Protein AF-A0A5N5LS22-F1 (afdb_monomer_lite)

Secondary structure (DSSP, 8-state):
-----S--EEEES-TT--EEEEETTTTEEEEE-HHHHHHH-HHHHHHHHSSSTTSPPSSTTS--EEEETTS-HHHHHHHHHHHTT-GGGS-SS--HHHHHHHHHHH------------

Foldseek 3Di:
DDDDDPDQAEAELDPPAQEWEQAAQRNHIYRHHLVLLLVLFVVSVCQAPNPHPQHDDPDPPDRRYDYHHPHDPVLVVLVSCVSSVVVVPHDPDDDPSNVVVSVVR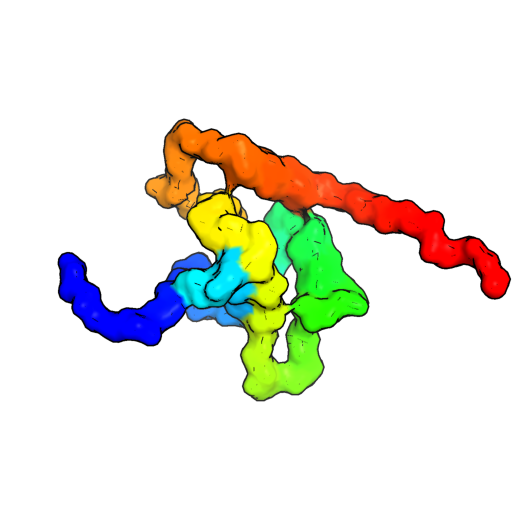HDPPDPPDDPDDD

pLDDT: mean 75.63, std 18.02, range [33.31, 96.44]

Structure (mmCIF, N/CA/C/O backbone):
data_AF-A0A5N5LS22-F1
#
_entry.id   AF-A0A5N5LS22-F1
#
loop_
_atom_site.group_PDB
_atom_site.id
_atom_site.type_symbol
_atom_site.label_atom_id
_atom_site.label_alt_id
_atom_site.label_comp_id
_atom_site.label_asym_id
_atom_site.label_entity_id
_atom_site.label_seq_id
_atom_site.pdbx_PDB_ins_code
_atom_site.Cartn_x
_atom_site.Cartn_y
_atom_site.Cartn_z
_atom_site.occupancy
_atom_site.B_iso_or_equiv
_atom_site.auth_seq_id
_atom_site.auth_comp_id
_atom_site.auth_asym_id
_atom_site.auth_atom_id
_atom_site.pdbx_PDB_model_num
ATOM 1 N N . MET A 1 1 ? -8.969 -5.059 -24.568 1.00 36.78 1 MET A N 1
ATOM 2 C CA . MET A 1 1 ? -9.589 -4.916 -23.235 1.00 36.78 1 MET A CA 1
ATOM 3 C C . MET A 1 1 ? -10.700 -3.898 -23.362 1.00 36.78 1 MET A C 1
ATOM 5 O O . MET A 1 1 ? -10.425 -2.767 -23.741 1.00 36.78 1 MET A O 1
ATOM 9 N N . VAL A 1 2 ? -11.941 -4.340 -23.177 1.00 33.31 2 VAL A N 1
ATOM 10 C CA . VAL A 1 2 ? -13.124 -3.474 -23.194 1.00 33.31 2 VAL A CA 1
ATOM 11 C C . VAL A 1 2 ? -13.086 -2.643 -21.914 1.00 33.31 2 VAL A C 1
ATOM 13 O O . VAL A 1 2 ? -12.903 -3.198 -20.834 1.00 33.31 2 VAL A O 1
ATOM 16 N N . ARG A 1 3 ? -13.148 -1.319 -22.063 1.00 46.03 3 ARG A N 1
ATOM 17 C CA . ARG A 1 3 ? -13.180 -0.360 -20.959 1.00 46.03 3 ARG A CA 1
ATOM 18 C C . ARG A 1 3 ? -14.635 -0.102 -20.616 1.00 46.03 3 ARG A C 1
ATOM 20 O O . ARG A 1 3 ? -15.367 0.400 -21.463 1.00 46.03 3 ARG A O 1
ATOM 27 N N . GLU A 1 4 ? -15.030 -0.427 -19.397 1.00 36.62 4 GLU A N 1
ATOM 28 C CA . GLU A 1 4 ? -16.346 -0.089 -18.876 1.00 36.62 4 GLU A CA 1
ATOM 29 C C . GLU A 1 4 ? -16.193 0.388 -17.429 1.00 36.62 4 GLU A C 1
ATOM 31 O O . GLU A 1 4 ? -15.597 -0.302 -16.606 1.00 36.62 4 GLU A O 1
ATOM 36 N N . GLY A 1 5 ? -16.721 1.581 -17.145 1.00 36.50 5 GLY A N 1
ATOM 37 C CA . GLY A 1 5 ? -16.957 2.072 -15.788 1.00 36.50 5 GLY A CA 1
ATOM 38 C C . GLY A 1 5 ? -15.967 3.118 -15.273 1.00 36.50 5 GLY A C 1
ATOM 39 O O . GLY A 1 5 ? -14.766 2.895 -15.183 1.00 36.50 5 GLY A O 1
ATOM 40 N N . THR A 1 6 ? -16.509 4.255 -14.848 1.00 48.44 6 THR A N 1
ATOM 41 C CA . THR A 1 6 ? -15.886 5.279 -13.997 1.00 48.44 6 THR A CA 1
ATOM 42 C C . THR A 1 6 ? -15.639 4.737 -12.578 1.00 48.44 6 THR A C 1
ATOM 44 O O . THR A 1 6 ? -16.275 5.173 -11.618 1.00 48.44 6 THR A O 1
ATOM 47 N N . GLY A 1 7 ? -14.787 3.722 -12.443 1.00 51.06 7 GLY A N 1
ATOM 48 C CA . GLY A 1 7 ? -14.413 3.110 -11.168 1.00 51.06 7 GLY A CA 1
ATOM 49 C C . GLY A 1 7 ? -12.911 3.233 -10.941 1.00 51.06 7 GLY A C 1
ATOM 50 O O . GLY A 1 7 ? -12.140 2.902 -11.836 1.00 51.06 7 GLY A O 1
ATOM 51 N N . LYS A 1 8 ? -12.507 3.706 -9.755 1.00 67.12 8 LYS A N 1
ATOM 52 C CA . LYS A 1 8 ? -11.103 3.734 -9.311 1.00 67.12 8 LYS A CA 1
ATOM 53 C C . LYS A 1 8 ? -10.469 2.363 -9.552 1.00 67.12 8 LYS A C 1
ATOM 55 O O . LYS A 1 8 ? -11.021 1.349 -9.109 1.00 67.12 8 LYS A O 1
ATOM 60 N N . GLU A 1 9 ? -9.340 2.312 -10.254 1.00 80.31 9 GLU A N 1
ATOM 61 C CA . GLU A 1 9 ? -8.686 1.039 -10.552 1.00 80.31 9 GLU A CA 1
ATOM 62 C C . GLU A 1 9 ? -8.202 0.406 -9.240 1.00 80.31 9 GLU A C 1
ATOM 64 O O . GLU A 1 9 ? -7.402 0.983 -8.501 1.00 80.31 9 GLU A O 1
ATOM 69 N N . THR A 1 10 ? -8.742 -0.773 -8.917 1.00 91.19 10 THR A N 1
ATOM 70 C CA . THR A 1 10 ? -8.302 -1.550 -7.756 1.00 91.19 10 THR A CA 1
ATOM 71 C C . THR A 1 10 ? -7.304 -2.603 -8.211 1.00 91.19 10 THR A C 1
ATOM 73 O O . THR A 1 10 ? -7.664 -3.543 -8.922 1.00 91.19 10 THR A O 1
ATOM 76 N N . VAL A 1 11 ? -6.057 -2.472 -7.769 1.00 93.00 11 VAL A N 1
ATOM 77 C CA . VAL A 1 11 ? -4.974 -3.407 -8.078 1.00 93.00 11 VAL A CA 1
ATOM 78 C C . VAL A 1 11 ? -4.684 -4.267 -6.854 1.00 93.00 11 VAL A C 1
ATOM 80 O O . VAL A 1 11 ? -4.455 -3.766 -5.755 1.00 93.00 11 VAL A O 1
ATOM 83 N N . TYR A 1 12 ? -4.671 -5.582 -7.048 1.00 94.69 12 TYR A N 1
ATOM 84 C CA . TYR A 1 12 ? -4.369 -6.547 -5.995 1.00 94.69 12 TYR A CA 1
ATOM 85 C C . TYR A 1 12 ? -2.911 -6.994 -6.104 1.00 94.69 12 TYR A C 1
ATOM 87 O O . TYR A 1 12 ? -2.551 -7.729 -7.026 1.00 94.69 12 TYR A O 1
ATOM 95 N N . PHE A 1 13 ? -2.085 -6.567 -5.150 1.00 92.69 13 PHE A N 1
ATOM 96 C CA . PHE A 1 13 ? -0.726 -7.087 -4.963 1.00 92.69 13 PHE A CA 1
ATOM 97 C C . PHE A 1 13 ? -0.728 -8.331 -4.074 1.00 92.69 13 PHE A C 1
ATOM 99 O O . PHE A 1 13 ? 0.103 -9.218 -4.252 1.00 92.69 13 PHE A O 1
ATOM 106 N N . ASP A 1 14 ? -1.706 -8.421 -3.172 1.00 92.44 14 ASP A N 1
ATOM 107 C CA . ASP A 1 14 ? -2.012 -9.614 -2.394 1.00 92.44 14 ASP A CA 1
ATOM 108 C C . ASP A 1 14 ? -3.520 -9.900 -2.468 1.00 92.44 14 ASP A C 1
ATOM 110 O O . ASP A 1 14 ? -4.338 -9.009 -2.226 1.00 92.44 14 ASP A O 1
ATOM 114 N N . ARG A 1 15 ? -3.900 -11.133 -2.826 1.00 90.25 15 ARG A N 1
ATOM 115 C CA . ARG A 1 15 ? -5.317 -11.538 -2.899 1.00 90.25 15 ARG A CA 1
ATOM 116 C C . ARG A 1 15 ? -5.959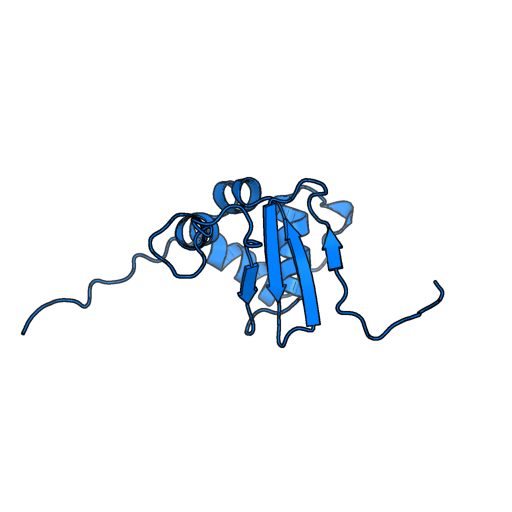 -11.620 -1.519 1.00 90.25 15 ARG A C 1
ATOM 118 O O . ARG A 1 15 ? -7.151 -11.347 -1.405 1.00 90.25 15 ARG A O 1
ATOM 125 N N . ASP A 1 16 ? -5.163 -11.938 -0.504 1.00 92.44 16 ASP A N 1
ATOM 126 C CA . ASP A 1 16 ? -5.579 -12.036 0.894 1.00 92.44 16 ASP A CA 1
ATOM 127 C C . ASP A 1 16 ? -5.181 -10.770 1.678 1.00 92.44 16 ASP A C 1
ATOM 129 O O . ASP A 1 16 ? -5.079 -10.782 2.908 1.00 92.44 16 ASP A O 1
ATOM 133 N N . GLY A 1 17 ? -4.922 -9.668 0.959 1.00 92.44 17 GLY A N 1
ATOM 134 C CA . GLY A 1 17 ? -4.512 -8.391 1.529 1.00 92.44 17 GLY A CA 1
ATOM 135 C C . GLY A 1 17 ? -5.521 -7.845 2.541 1.00 92.44 17 GLY A C 1
ATOM 136 O O . GLY A 1 17 ? -6.731 -7.844 2.318 1.00 92.44 17 GLY A O 1
ATOM 137 N N . ASP A 1 18 ? -5.005 -7.354 3.664 1.00 95.12 18 ASP A N 1
ATOM 138 C CA . ASP A 1 18 ? -5.776 -6.835 4.795 1.00 95.12 18 ASP A CA 1
ATOM 139 C C . ASP A 1 18 ? -5.789 -5.301 4.869 1.00 95.12 18 ASP A C 1
ATOM 141 O O . ASP A 1 18 ? -6.429 -4.736 5.759 1.00 95.12 18 ASP A O 1
ATOM 145 N N . LEU A 1 19 ? -5.092 -4.637 3.945 1.00 94.81 19 LEU A N 1
ATOM 146 C CA . LEU A 1 19 ? -4.922 -3.191 3.883 1.00 94.81 19 LEU A CA 1
ATOM 147 C C . LEU A 1 19 ? -5.223 -2.670 2.472 1.00 94.81 19 LEU A C 1
ATOM 149 O O . LEU A 1 19 ? -4.814 -3.265 1.472 1.00 94.81 19 LEU A O 1
ATOM 153 N N . ARG A 1 20 ? -5.916 -1.529 2.404 1.00 95.31 20 ARG A N 1
ATOM 154 C CA . ARG A 1 20 ? -6.108 -0.739 1.183 1.00 95.31 20 ARG A CA 1
ATOM 155 C C . ARG A 1 20 ? -5.286 0.546 1.254 1.00 95.31 20 ARG A C 1
ATOM 157 O O . ARG A 1 20 ? -5.412 1.291 2.222 1.00 95.31 20 ARG A O 1
ATOM 164 N N . LEU A 1 21 ? -4.479 0.805 0.231 1.00 92.88 21 LEU A N 1
ATOM 165 C CA . LEU A 1 21 ? -3.806 2.088 0.024 1.00 92.88 21 LEU A CA 1
ATOM 166 C C . LEU A 1 21 ? -4.578 2.875 -1.035 1.00 92.88 21 LEU A C 1
ATOM 168 O O . LEU A 1 21 ? -4.729 2.384 -2.152 1.00 92.88 21 LEU A O 1
ATOM 172 N N . GLU A 1 22 ? -5.071 4.059 -0.695 1.00 93.00 22 GLU A N 1
ATOM 173 C CA . GLU A 1 22 ? -5.662 5.006 -1.649 1.00 93.00 22 GLU A CA 1
ATOM 174 C C . GLU A 1 22 ? -4.589 6.021 -2.039 1.00 93.00 22 GLU A C 1
ATOM 176 O O . GLU A 1 22 ? -4.131 6.768 -1.179 1.00 93.00 22 GLU A O 1
ATOM 181 N N . VAL A 1 23 ? -4.153 6.013 -3.299 1.00 89.69 23 VAL A N 1
ATOM 182 C CA . VAL A 1 23 ? -2.909 6.669 -3.738 1.00 89.69 23 VAL A CA 1
ATOM 183 C C . VAL A 1 23 ? -3.195 7.778 -4.744 1.00 89.69 23 VAL A C 1
ATOM 185 O O . VAL A 1 23 ? -4.038 7.612 -5.635 1.00 89.69 23 VAL A O 1
ATOM 188 N N . GLY A 1 24 ? -2.477 8.893 -4.606 1.00 85.44 24 GLY A N 1
ATOM 189 C CA . GLY A 1 24 ? -2.709 10.117 -5.363 1.00 85.44 24 GLY A CA 1
ATOM 190 C C . GLY A 1 24 ? -4.044 10.769 -4.985 1.00 85.44 24 GLY A C 1
ATOM 191 O O . GLY A 1 24 ? -4.671 10.363 -4.000 1.00 85.44 24 GLY A O 1
ATOM 192 N N . PRO A 1 25 ? -4.536 11.749 -5.763 1.00 76.81 25 PRO A N 1
ATOM 193 C CA . PRO A 1 25 ? -5.857 12.359 -5.587 1.00 76.81 25 PRO A CA 1
ATOM 194 C C . PRO A 1 25 ? -6.999 11.382 -5.951 1.00 76.81 25 PRO A C 1
ATOM 196 O O . PRO A 1 25 ? -7.855 11.660 -6.781 1.00 76.81 25 PRO A O 1
ATOM 199 N N . GLU A 1 26 ? -7.010 10.231 -5.279 1.00 63.00 26 GLU A N 1
ATOM 200 C CA . GLU A 1 26 ? -7.944 9.116 -5.377 1.00 63.00 26 GLU A CA 1
ATOM 201 C C . GLU A 1 26 ? -7.953 8.351 -6.714 1.00 63.00 26 GLU A C 1
ATOM 203 O O . GLU A 1 26 ? -8.963 7.745 -7.077 1.00 63.00 26 GLU A O 1
ATOM 208 N N . GLU A 1 27 ? -6.816 8.325 -7.409 1.00 71.31 27 GLU A N 1
ATOM 209 C CA . GLU A 1 27 ? -6.663 7.707 -8.734 1.00 71.31 27 GLU A CA 1
ATOM 210 C C . GLU A 1 27 ? -6.530 6.173 -8.675 1.00 71.31 27 GLU A C 1
ATOM 212 O O . GLU A 1 27 ? -7.005 5.473 -9.573 1.00 71.31 27 GLU A O 1
ATOM 217 N N . ALA A 1 28 ? -5.935 5.620 -7.608 1.00 87.94 28 ALA A N 1
ATOM 218 C CA . ALA A 1 28 ? -5.696 4.179 -7.499 1.00 87.94 28 ALA A CA 1
ATOM 219 C C . ALA A 1 28 ? -5.961 3.615 -6.098 1.00 87.94 28 ALA A C 1
ATOM 221 O O . ALA A 1 28 ? -5.709 4.262 -5.079 1.00 87.94 28 ALA A O 1
ATOM 222 N N . THR A 1 29 ? -6.448 2.372 -6.041 1.00 94.00 29 THR A N 1
ATOM 223 C CA . THR A 1 29 ? -6.559 1.600 -4.796 1.00 94.00 29 THR A CA 1
ATOM 224 C C . THR A 1 29 ? -5.711 0.340 -4.874 1.00 94.00 29 THR A C 1
ATOM 226 O O . THR A 1 29 ? -5.947 -0.519 -5.721 1.00 94.00 29 THR A O 1
ATOM 229 N N . TYR A 1 30 ? -4.757 0.182 -3.960 1.00 94.69 30 TYR A N 1
ATOM 230 C CA . TYR A 1 30 ? -3.901 -1.002 -3.891 1.00 94.69 30 TYR A CA 1
ATOM 231 C C . TYR A 1 30 ? -4.270 -1.879 -2.702 1.00 94.69 30 TYR A C 1
ATOM 233 O O . TYR A 1 30 ? -4.239 -1.433 -1.556 1.00 94.69 30 TYR A O 1
ATOM 241 N N . VAL A 1 31 ? -4.610 -3.138 -2.974 1.00 96.44 31 VAL A N 1
ATOM 242 C CA . VAL A 1 31 ? -4.879 -4.152 -1.948 1.00 96.44 31 VAL A CA 1
ATOM 243 C C . VAL A 1 31 ? -3.596 -4.925 -1.668 1.00 96.44 31 VAL A C 1
ATOM 245 O O . VAL A 1 31 ? -3.015 -5.546 -2.565 1.00 96.44 31 VAL A O 1
ATOM 248 N N . VAL A 1 32 ? -3.144 -4.850 -0.418 1.00 95.44 32 VAL A N 1
ATOM 249 C CA . VAL A 1 32 ? -1.818 -5.285 0.034 1.00 95.44 32 VAL A CA 1
ATOM 250 C C . VAL A 1 32 ? -1.914 -5.993 1.391 1.00 95.44 32 VAL A C 1
ATOM 252 O O . VAL A 1 32 ? -2.831 -5.759 2.175 1.00 95.44 32 VAL A O 1
ATOM 255 N N . CYS A 1 33 ? -0.942 -6.846 1.703 1.00 95.94 33 CYS A N 1
ATOM 256 C CA . CYS A 1 33 ? -0.697 -7.367 3.042 1.00 95.94 33 CYS A CA 1
ATOM 257 C C . CYS A 1 33 ? 0.144 -6.382 3.872 1.00 95.94 33 CYS A C 1
ATOM 259 O O . CYS A 1 33 ? 1.336 -6.171 3.613 1.00 95.94 33 CYS A O 1
ATOM 261 N N . SER A 1 34 ? -0.447 -5.852 4.941 1.00 93.44 34 SER A N 1
ATOM 262 C CA . SER A 1 34 ? 0.185 -4.951 5.915 1.00 93.44 34 SER A CA 1
ATOM 263 C C . SER A 1 34 ? 1.493 -5.514 6.489 1.00 93.44 34 SER A C 1
ATOM 265 O O . SER A 1 34 ? 2.467 -4.791 6.711 1.00 93.44 34 SER A O 1
ATOM 267 N N . ARG A 1 35 ? 1.555 -6.836 6.701 1.00 93.25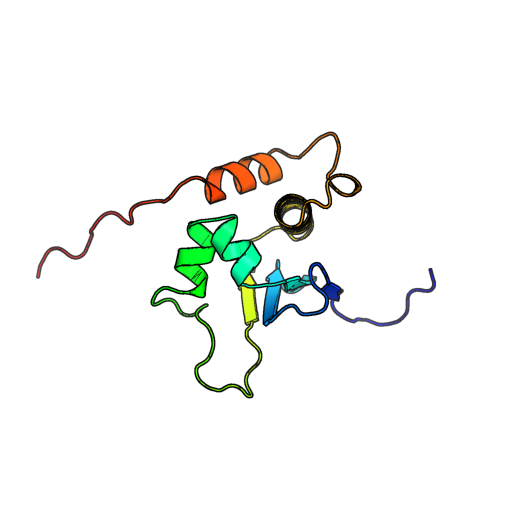 35 ARG A N 1
ATOM 268 C CA . ARG A 1 35 ? 2.745 -7.519 7.228 1.00 93.25 35 ARG A CA 1
ATOM 269 C C . ARG A 1 35 ? 3.883 -7.567 6.215 1.00 93.25 35 ARG A C 1
ATOM 271 O O . ARG A 1 35 ? 5.037 -7.503 6.623 1.00 93.25 35 ARG A O 1
ATOM 278 N N . THR A 1 36 ? 3.585 -7.691 4.922 1.00 91.62 36 THR A N 1
ATOM 279 C CA . THR A 1 36 ? 4.615 -7.637 3.873 1.00 91.62 36 THR A CA 1
ATOM 280 C C . THR A 1 36 ? 5.242 -6.252 3.828 1.00 91.62 36 THR A C 1
ATOM 282 O O . THR A 1 36 ? 6.464 -6.157 3.919 1.00 91.62 36 THR A O 1
ATOM 285 N N . LEU A 1 37 ? 4.426 -5.193 3.840 1.00 90.56 37 LEU A N 1
ATOM 286 C CA . LEU A 1 37 ? 4.924 -3.815 3.890 1.00 90.56 37 LEU A CA 1
ATOM 287 C C . LEU A 1 37 ? 5.776 -3.554 5.133 1.00 90.56 37 LEU A C 1
ATOM 289 O O . LEU A 1 37 ? 6.880 -3.032 5.035 1.00 90.56 37 LEU A O 1
ATOM 293 N N . SER A 1 38 ? 5.297 -3.975 6.305 1.00 89.62 38 SER A N 1
ATOM 294 C CA . SER A 1 38 ? 6.012 -3.770 7.567 1.00 89.62 38 SER A CA 1
ATOM 295 C C . SER A 1 38 ? 7.334 -4.537 7.663 1.00 89.62 38 SER A C 1
ATOM 297 O O . SER A 1 38 ? 8.247 -4.076 8.347 1.00 89.62 38 SER A O 1
ATOM 299 N N . ARG A 1 39 ? 7.454 -5.701 7.012 1.00 86.94 39 ARG A N 1
ATOM 300 C CA . ARG A 1 39 ? 8.735 -6.419 6.915 1.00 86.94 39 ARG A CA 1
ATOM 301 C C . ARG A 1 39 ? 9.686 -5.743 5.937 1.00 86.94 39 ARG A C 1
ATOM 303 O O . ARG A 1 39 ? 10.881 -5.706 6.201 1.00 86.94 39 ARG A O 1
ATOM 310 N N . ALA A 1 40 ? 9.155 -5.245 4.824 1.00 82.81 40 ALA A N 1
ATOM 311 C CA . ALA A 1 40 ? 9.944 -4.632 3.766 1.00 82.81 40 ALA A CA 1
ATOM 312 C C . ALA A 1 40 ? 10.387 -3.197 4.096 1.00 82.81 40 ALA A C 1
ATOM 314 O O . ALA A 1 40 ? 11.390 -2.741 3.558 1.00 82.81 40 ALA A O 1
ATOM 315 N N . SER A 1 41 ? 9.667 -2.488 4.973 1.00 81.19 41 SER A N 1
ATOM 316 C CA . SER A 1 41 ? 9.964 -1.098 5.312 1.00 81.19 41 SER A CA 1
ATOM 317 C C . SER A 1 41 ? 9.664 -0.750 6.778 1.00 81.19 41 SER A C 1
ATOM 319 O O . SER A 1 41 ? 8.519 -0.865 7.234 1.00 81.19 41 SER A O 1
ATOM 321 N N . PRO A 1 42 ? 10.661 -0.219 7.509 1.00 79.69 42 PRO A N 1
ATOM 322 C CA . PRO A 1 42 ? 10.466 0.412 8.809 1.00 79.69 42 PRO A CA 1
ATOM 323 C C . PRO A 1 42 ? 9.470 1.580 8.810 1.00 79.69 42 PRO A C 1
ATOM 325 O O . PRO A 1 42 ? 8.769 1.755 9.803 1.00 79.69 42 PRO A O 1
ATOM 328 N N . VAL A 1 43 ? 9.360 2.344 7.717 1.00 81.56 43 VAL A N 1
ATOM 329 C CA . VAL A 1 43 ? 8.394 3.452 7.600 1.00 81.56 43 VAL A CA 1
ATOM 330 C C . VAL A 1 43 ? 6.967 2.913 7.595 1.00 81.56 43 VAL A C 1
ATOM 332 O O . VAL A 1 43 ? 6.162 3.311 8.435 1.00 81.56 43 VAL A O 1
ATOM 335 N N . PHE A 1 44 ? 6.666 1.925 6.741 1.00 85.56 44 PHE A N 1
ATOM 336 C CA . PHE A 1 44 ? 5.357 1.260 6.765 1.00 85.56 44 PHE A CA 1
ATOM 337 C C . PHE A 1 44 ? 5.096 0.558 8.098 1.00 85.56 44 PHE A C 1
ATOM 339 O O . PHE A 1 44 ? 3.969 0.557 8.582 1.00 85.56 44 PHE A O 1
ATOM 346 N N . LYS A 1 45 ? 6.123 -0.013 8.736 1.00 85.00 45 LYS A N 1
ATOM 347 C CA . LYS A 1 45 ? 5.980 -0.596 10.075 1.00 85.00 45 LYS A CA 1
ATOM 348 C C . LYS A 1 45 ? 5.557 0.448 11.109 1.00 85.00 45 LYS A C 1
ATOM 350 O O . LYS A 1 45 ? 4.629 0.186 11.869 1.00 85.00 45 LYS A O 1
ATOM 355 N N . ALA A 1 46 ? 6.224 1.599 11.136 1.00 82.38 46 ALA A N 1
ATOM 356 C CA . ALA A 1 46 ? 5.902 2.686 12.052 1.00 82.38 46 ALA A CA 1
ATOM 357 C C . ALA A 1 46 ? 4.506 3.254 11.773 1.00 82.38 46 ALA A C 1
ATOM 359 O O . ALA A 1 46 ? 3.727 3.403 12.704 1.00 82.38 46 ALA A O 1
ATOM 360 N N . MET A 1 47 ? 4.160 3.484 10.508 1.00 83.81 47 MET A N 1
ATOM 361 C CA . MET A 1 47 ? 2.857 4.015 10.101 1.00 83.81 47 MET A CA 1
ATOM 362 C C . MET A 1 47 ? 1.694 3.067 10.443 1.00 83.81 47 MET A C 1
ATOM 364 O O . MET A 1 47 ? 0.694 3.494 11.004 1.00 83.81 47 MET A O 1
ATOM 368 N N . LEU A 1 48 ? 1.825 1.767 10.152 1.00 87.38 48 LEU A N 1
ATOM 369 C CA . LEU A 1 48 ? 0.723 0.801 10.285 1.00 87.38 48 LEU A CA 1
ATOM 370 C C . LEU A 1 48 ? 0.553 0.229 11.700 1.00 87.38 48 LEU A C 1
ATOM 372 O O . LEU A 1 48 ? -0.533 -0.230 12.054 1.00 87.38 48 LEU A O 1
ATOM 376 N N . TYR A 1 49 ? 1.628 0.199 12.489 1.00 85.44 49 TYR A N 1
ATOM 377 C CA . TYR A 1 49 ? 1.643 -0.429 13.816 1.00 85.44 49 TYR A CA 1
ATOM 378 C C . TYR A 1 49 ? 2.112 0.505 14.938 1.00 85.44 49 TYR A C 1
ATOM 380 O O . TYR A 1 49 ? 2.192 0.079 16.090 1.00 85.44 49 TYR A O 1
ATOM 388 N N . GLY A 1 50 ? 2.448 1.756 14.623 1.00 78.56 50 GLY A N 1
ATOM 389 C CA . GLY A 1 50 ? 2.693 2.801 15.611 1.00 78.56 50 GLY A CA 1
ATOM 390 C C . GLY A 1 50 ? 1.401 3.474 16.071 1.00 78.56 50 GLY A C 1
ATOM 391 O O . GLY A 1 50 ? 0.296 3.048 15.748 1.00 78.56 50 GLY A O 1
ATOM 392 N N . SER A 1 51 ? 1.545 4.564 16.819 1.00 72.31 51 SER A N 1
ATOM 393 C CA . SER A 1 51 ? 0.424 5.333 17.377 1.00 72.31 51 SER A CA 1
ATOM 394 C C . SER A 1 51 ? -0.161 6.357 16.392 1.00 72.31 51 SER A C 1
ATOM 396 O O . SER A 1 51 ? -0.564 7.444 16.806 1.00 72.31 51 SER A O 1
ATOM 398 N N . PHE A 1 52 ? -0.157 6.049 15.095 1.00 69.69 52 PHE A N 1
ATOM 399 C CA . PHE A 1 52 ? -0.594 6.962 14.038 1.00 69.69 52 PHE A CA 1
ATOM 400 C C . PHE A 1 52 ? -2.041 6.689 13.596 1.00 69.69 52 PHE A C 1
ATOM 402 O O . PHE A 1 52 ? -2.629 5.662 13.943 1.00 69.69 52 PHE A O 1
ATOM 409 N N . ALA A 1 53 ? -2.633 7.620 12.841 1.00 72.50 53 ALA A N 1
ATOM 410 C CA . ALA A 1 53 ? -4.020 7.524 12.370 1.00 72.50 53 ALA A CA 1
ATOM 411 C C . ALA A 1 53 ? -4.221 6.386 11.351 1.00 72.50 53 ALA A C 1
ATOM 413 O O . ALA A 1 53 ? -5.330 5.887 11.169 1.00 72.50 53 ALA A O 1
ATOM 414 N N . GLU A 1 54 ? -3.130 5.964 10.723 1.00 78.50 54 GLU A N 1
ATOM 415 C CA . GLU A 1 54 ? -3.011 4.900 9.737 1.00 78.50 54 GLU A CA 1
ATOM 416 C C . GLU A 1 54 ? -2.974 3.505 10.372 1.00 78.50 54 GLU A C 1
ATOM 418 O O . GLU A 1 54 ? -2.942 2.506 9.652 1.00 78.50 54 GLU A O 1
ATOM 423 N N . ALA A 1 55 ? -2.981 3.409 11.704 1.00 80.38 55 ALA A N 1
ATOM 424 C CA . ALA A 1 55 ? -3.018 2.136 12.404 1.00 80.38 55 ALA A CA 1
ATOM 425 C C . ALA A 1 55 ? -4.323 1.370 12.141 1.00 80.38 55 ALA A C 1
ATOM 427 O O . ALA A 1 55 ? -5.372 1.935 11.815 1.00 80.38 55 ALA A O 1
ATOM 428 N N . LYS A 1 56 ? -4.264 0.044 12.305 1.00 86.56 56 LYS A N 1
ATOM 429 C CA . LYS A 1 56 ? -5.419 -0.826 12.066 1.00 86.56 56 LYS A CA 1
ATOM 430 C C . LYS A 1 56 ? -6.621 -0.398 12.920 1.00 86.56 56 LYS A C 1
ATOM 432 O O . LYS A 1 56 ? -6.476 -0.286 14.140 1.00 86.56 56 LYS A O 1
ATOM 437 N N . PRO A 1 57 ? -7.821 -0.232 12.328 1.00 87.00 57 PRO A N 1
ATOM 438 C CA . PRO A 1 57 ? -9.022 0.067 13.093 1.00 87.00 57 PRO A CA 1
ATOM 439 C C . PRO A 1 57 ? -9.285 -0.993 14.168 1.00 87.00 57 PRO A C 1
ATOM 441 O O . PRO A 1 57 ? -9.208 -2.192 13.900 1.00 87.00 57 PRO A O 1
ATOM 444 N N . ALA A 1 58 ? -9.657 -0.551 15.371 1.00 86.06 58 ALA A N 1
ATOM 445 C CA . ALA A 1 58 ? -10.052 -1.456 16.454 1.00 86.06 58 ALA A CA 1
ATOM 446 C C . ALA A 1 58 ? -11.362 -2.208 16.147 1.00 86.06 58 ALA A C 1
ATOM 448 O O . ALA A 1 58 ? -11.586 -3.303 16.657 1.00 86.06 58 ALA A O 1
ATOM 449 N N . ASP A 1 59 ? -12.225 -1.618 15.313 1.00 89.25 59 ASP A N 1
ATOM 450 C CA . ASP A 1 59 ? -13.456 -2.250 14.845 1.00 89.25 59 ASP A CA 1
ATOM 451 C C . ASP A 1 59 ? -13.149 -3.205 13.675 1.00 89.25 59 ASP A C 1
ATOM 453 O O . ASP A 1 59 ? -12.804 -2.732 12.588 1.00 89.25 59 ASP A O 1
ATOM 457 N N . PRO A 1 60 ? -13.321 -4.531 13.842 1.00 83.44 60 PRO A N 1
ATOM 458 C CA . PRO A 1 60 ? -13.033 -5.509 12.795 1.00 83.44 60 PRO A CA 1
ATOM 459 C C . PRO A 1 60 ? -13.968 -5.403 11.583 1.00 83.44 60 PRO A C 1
ATOM 461 O O . PRO A 1 60 ? -13.683 -5.999 10.546 1.00 83.44 60 PRO A O 1
ATOM 464 N N . LYS A 1 61 ? -15.086 -4.671 11.688 1.00 87.38 61 LYS A N 1
ATOM 465 C CA . LYS A 1 61 ? -16.001 -4.423 10.564 1.00 87.38 61 LYS A CA 1
ATOM 466 C C . LYS A 1 61 ? -15.547 -3.258 9.688 1.00 87.38 61 LYS A C 1
ATOM 468 O O . LYS A 1 61 ? -16.047 -3.114 8.572 1.00 87.38 61 LYS A O 1
ATOM 473 N N . LYS A 1 62 ? -14.623 -2.418 10.167 1.00 88.81 62 LYS A N 1
ATOM 474 C CA . LYS A 1 62 ? -14.078 -1.313 9.379 1.00 88.81 62 LYS A CA 1
ATOM 475 C C . LYS A 1 62 ? -12.966 -1.813 8.475 1.00 88.81 62 LYS A C 1
ATOM 477 O O . LYS A 1 62 ? -12.043 -2.499 8.904 1.00 88.81 62 LYS A O 1
ATOM 482 N N . THR A 1 63 ? -13.043 -1.413 7.211 1.00 90.00 63 THR A N 1
ATOM 483 C CA . THR A 1 63 ? -11.935 -1.615 6.283 1.00 90.00 63 THR A CA 1
ATOM 484 C C . THR A 1 63 ? -10.745 -0.777 6.731 1.00 90.00 63 THR A C 1
ATOM 486 O O . THR A 1 63 ? -10.896 0.407 7.027 1.00 90.00 63 THR A O 1
ATOM 489 N N . TRP A 1 64 ? -9.561 -1.383 6.738 1.00 94.62 64 TRP A N 1
ATOM 490 C CA . TRP A 1 64 ? -8.320 -0.659 6.958 1.00 94.62 64 TRP A CA 1
ATOM 491 C C . TRP A 1 64 ? -7.897 0.045 5.666 1.00 94.62 64 TRP A C 1
ATOM 493 O O . TRP A 1 64 ? -7.539 -0.611 4.686 1.00 94.62 64 TRP A O 1
ATOM 503 N N . ILE A 1 65 ? -8.000 1.374 5.664 1.00 92.50 65 ILE A N 1
ATOM 504 C CA . ILE A 1 65 ? -7.645 2.240 4.538 1.00 92.50 65 ILE A CA 1
ATOM 505 C C . ILE A 1 65 ? -6.578 3.222 5.008 1.00 92.50 65 ILE A C 1
ATOM 507 O O . ILE A 1 65 ? -6.756 3.863 6.043 1.00 92.50 65 ILE A O 1
ATOM 511 N N . VAL A 1 66 ? -5.506 3.355 4.235 1.00 90.75 66 VAL A N 1
ATOM 512 C CA . VAL A 1 66 ? -4.495 4.404 4.392 1.00 90.75 66 VAL A CA 1
ATOM 513 C C . VAL A 1 66 ? -4.522 5.274 3.146 1.00 90.75 66 VAL A C 1
ATOM 515 O O . VAL A 1 66 ? -4.439 4.763 2.029 1.00 90.75 66 VAL A O 1
ATOM 518 N N . LYS A 1 67 ? -4.673 6.584 3.345 1.00 90.38 67 LYS A N 1
ATOM 519 C CA . LYS A 1 67 ? -4.695 7.570 2.264 1.00 90.38 67 LYS A CA 1
ATOM 520 C C . LYS A 1 67 ? -3.303 8.150 2.073 1.00 90.38 67 LYS A C 1
ATOM 522 O O . LYS A 1 67 ? -2.703 8.622 3.031 1.00 90.38 67 LYS A O 1
ATOM 527 N N . LEU A 1 68 ? -2.840 8.139 0.835 1.00 88.19 68 LEU A N 1
ATOM 528 C CA . LEU A 1 68 ? -1.533 8.594 0.380 1.00 88.19 68 LEU A CA 1
ATOM 529 C C . LEU A 1 68 ? -1.731 9.597 -0.773 1.00 88.19 68 LEU A C 1
ATOM 531 O O . LEU A 1 68 ? -1.406 9.295 -1.922 1.00 88.19 68 LEU A O 1
ATOM 535 N N . PRO A 1 69 ? -2.352 10.765 -0.506 1.00 87.62 69 PRO A N 1
ATOM 536 C CA . PRO A 1 69 ? -2.795 11.678 -1.558 1.00 87.62 69 PRO A CA 1
ATOM 537 C C . PRO A 1 69 ? -1.652 12.363 -2.314 1.00 87.62 69 PRO A C 1
ATOM 539 O O . PRO A 1 69 ? -1.850 12.822 -3.436 1.00 87.62 69 PRO A O 1
ATOM 542 N N . GLU A 1 70 ? -0.478 12.442 -1.689 1.00 84.88 70 GLU A N 1
ATOM 543 C CA . GLU A 1 70 ? 0.725 13.082 -2.228 1.00 84.88 70 GLU A CA 1
ATOM 544 C C . GLU A 1 70 ? 1.620 12.102 -3.002 1.00 84.88 70 GLU A C 1
ATOM 546 O O . GLU A 1 70 ? 2.523 12.531 -3.717 1.00 84.88 70 GLU A O 1
ATOM 551 N N . ASP A 1 71 ? 1.375 10.795 -2.873 1.00 83.81 71 ASP A N 1
ATOM 552 C CA . ASP A 1 71 ? 2.176 9.759 -3.516 1.00 83.81 71 ASP A CA 1
ATOM 553 C C . ASP A 1 71 ? 1.730 9.509 -4.963 1.00 83.81 71 ASP A C 1
ATOM 555 O O . ASP A 1 71 ? 0.540 9.476 -5.285 1.00 83.81 71 ASP A O 1
ATOM 559 N N . ASP A 1 72 ? 2.707 9.274 -5.838 1.00 84.75 72 ASP A N 1
ATOM 560 C CA . ASP A 1 72 ? 2.482 8.936 -7.242 1.00 84.75 72 ASP A CA 1
ATOM 561 C C . ASP A 1 72 ? 2.059 7.456 -7.390 1.00 84.75 72 ASP A C 1
ATOM 563 O O . ASP A 1 72 ? 2.805 6.558 -6.971 1.00 84.75 72 ASP A O 1
ATOM 567 N N . PRO A 1 73 ? 0.886 7.153 -7.988 1.00 88.12 73 PRO A N 1
ATOM 568 C CA . PRO A 1 73 ? 0.412 5.778 -8.090 1.00 88.12 73 PRO A CA 1
ATOM 569 C C . PRO A 1 73 ? 1.357 4.836 -8.857 1.00 88.12 73 PRO A C 1
ATOM 571 O O . PRO A 1 73 ? 1.617 3.747 -8.327 1.00 88.12 73 PRO A O 1
ATOM 574 N N . PRO A 1 74 ? 1.892 5.183 -10.046 1.00 86.25 74 PRO A N 1
ATOM 575 C CA . PRO A 1 74 ? 2.882 4.358 -10.741 1.00 86.25 74 PRO A CA 1
ATOM 576 C C . PRO A 1 74 ? 4.133 4.064 -9.907 1.00 86.25 74 PRO A C 1
ATOM 578 O O . PRO A 1 74 ? 4.519 2.897 -9.791 1.00 86.25 74 PRO A O 1
ATOM 581 N N . ALA A 1 75 ? 4.728 5.077 -9.272 1.00 83.56 75 ALA A N 1
ATOM 582 C CA . ALA A 1 75 ? 5.929 4.890 -8.461 1.00 83.56 75 ALA A CA 1
ATOM 583 C C . ALA A 1 75 ? 5.678 3.956 -7.267 1.00 83.56 75 ALA A C 1
ATOM 585 O O . ALA A 1 75 ? 6.455 3.024 -7.018 1.00 83.56 75 ALA A O 1
ATOM 586 N N . LEU A 1 76 ? 4.556 4.136 -6.560 1.00 86.44 76 LEU A N 1
ATOM 587 C CA . LEU A 1 76 ? 4.197 3.254 -5.451 1.00 86.44 76 LEU A CA 1
ATOM 588 C C . LEU A 1 76 ? 3.863 1.833 -5.937 1.00 86.44 76 LEU A C 1
ATOM 590 O O . LEU A 1 76 ? 4.209 0.862 -5.266 1.00 86.44 76 LEU A O 1
ATOM 594 N N . ALA A 1 77 ? 3.266 1.670 -7.120 1.00 89.12 77 ALA A N 1
ATOM 595 C CA . ALA A 1 77 ? 3.027 0.350 -7.706 1.00 89.12 77 ALA A CA 1
ATOM 596 C C . ALA A 1 77 ? 4.333 -0.396 -8.021 1.00 89.12 77 ALA A C 1
ATOM 598 O O . ALA A 1 77 ? 4.444 -1.591 -7.726 1.00 89.12 77 ALA A O 1
ATOM 599 N N . THR A 1 78 ? 5.339 0.282 -8.577 1.00 85.00 78 THR A N 1
ATOM 600 C CA . THR A 1 78 ? 6.671 -0.301 -8.804 1.00 85.00 78 THR A CA 1
ATOM 601 C C . THR A 1 78 ? 7.297 -0.757 -7.497 1.00 85.00 78 THR A C 1
ATOM 603 O O . THR A 1 78 ? 7.777 -1.889 -7.388 1.00 85.00 78 THR A O 1
ATOM 606 N N . LEU A 1 79 ? 7.232 0.091 -6.478 1.00 84.38 79 LEU A N 1
ATOM 607 C CA . LEU A 1 79 ? 7.752 -0.227 -5.163 1.00 84.38 79 LEU A CA 1
ATOM 608 C C . LEU A 1 79 ? 7.063 -1.452 -4.545 1.00 84.38 79 LEU A C 1
ATOM 610 O O . LEU A 1 79 ? 7.727 -2.350 -4.024 1.00 84.38 79 LEU A O 1
ATOM 614 N N . LEU A 1 80 ? 5.737 -1.531 -4.647 1.00 89.31 80 LEU A N 1
ATOM 615 C CA . LEU A 1 80 ? 4.985 -2.703 -4.213 1.00 89.31 80 LEU A CA 1
ATOM 616 C C . LEU A 1 80 ? 5.410 -3.947 -5.008 1.00 89.31 80 LEU A C 1
ATOM 618 O O . LEU A 1 80 ? 5.693 -4.978 -4.402 1.00 89.31 80 LEU A O 1
ATO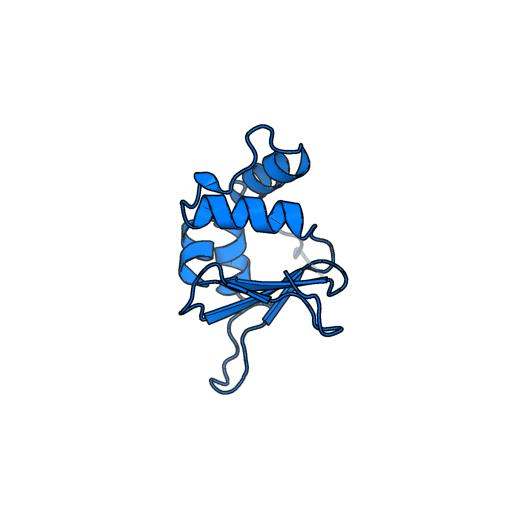M 622 N N . ASN A 1 81 ? 5.568 -3.872 -6.333 1.00 88.38 81 ASN A N 1
ATOM 623 C CA . ASN A 1 81 ? 6.075 -5.006 -7.119 1.00 88.38 81 ASN A CA 1
ATOM 624 C C . ASN A 1 81 ? 7.438 -5.508 -6.606 1.00 88.38 81 ASN A C 1
ATOM 626 O O . ASN A 1 81 ? 7.638 -6.720 -6.533 1.00 88.38 81 ASN A O 1
ATOM 630 N N . ILE A 1 82 ? 8.337 -4.613 -6.182 1.00 84.69 82 ILE A N 1
ATOM 631 C CA . ILE A 1 82 ? 9.614 -4.982 -5.545 1.00 84.69 82 ILE A CA 1
ATOM 632 C C . ILE A 1 82 ? 9.371 -5.696 -4.207 1.00 84.69 82 ILE A C 1
ATOM 634 O O . ILE A 1 82 ? 9.906 -6.784 -3.990 1.00 84.69 82 ILE A O 1
ATOM 638 N N . MET A 1 83 ? 8.534 -5.137 -3.326 1.00 85.62 83 MET A N 1
ATOM 639 C CA . MET A 1 83 ? 8.249 -5.719 -2.003 1.00 85.62 83 MET A CA 1
ATOM 640 C C . MET A 1 83 ? 7.615 -7.116 -2.075 1.00 85.62 83 MET A C 1
ATOM 642 O O . MET A 1 83 ? 7.868 -7.950 -1.205 1.00 85.62 83 MET A O 1
ATOM 646 N N . TYR A 1 84 ? 6.803 -7.380 -3.102 1.00 86.19 84 TYR A N 1
ATOM 647 C CA . TYR A 1 84 ? 6.170 -8.683 -3.342 1.00 86.19 84 TYR A CA 1
ATOM 648 C C . TYR A 1 84 ? 7.015 -9.622 -4.224 1.00 86.19 84 TYR A C 1
ATOM 650 O O . TYR A 1 84 ? 6.566 -10.719 -4.551 1.00 86.19 84 TYR A O 1
ATOM 658 N N . GLY A 1 85 ? 8.235 -9.228 -4.612 1.00 83.75 85 GLY A N 1
ATOM 659 C CA . GLY A 1 85 ? 9.140 -10.048 -5.428 1.00 83.75 85 GLY A CA 1
ATOM 660 C C . GLY A 1 85 ? 8.700 -10.224 -6.888 1.00 83.75 85 GLY A C 1
ATOM 661 O O . GLY A 1 85 ? 9.196 -11.104 -7.591 1.00 83.75 85 GLY A O 1
ATOM 662 N N . ALA A 1 86 ? 7.780 -9.391 -7.373 1.00 85.56 86 ALA A N 1
ATOM 663 C CA . ALA A 1 86 ? 7.257 -9.411 -8.734 1.00 85.56 86 ALA A CA 1
ATOM 664 C C . ALA A 1 86 ? 8.172 -8.643 -9.710 1.00 85.56 86 ALA A C 1
ATOM 666 O O . ALA A 1 86 ? 7.716 -7.776 -10.455 1.00 85.56 86 ALA A O 1
ATOM 667 N N . PHE A 1 87 ? 9.469 -8.972 -9.734 1.00 76.12 87 PHE A N 1
ATOM 668 C CA . PHE A 1 87 ? 10.493 -8.239 -10.498 1.00 76.12 87 PHE A CA 1
ATOM 669 C C . PHE A 1 87 ? 10.228 -8.169 -12.009 1.00 76.12 87 PHE A C 1
ATOM 671 O O . PHE A 1 87 ? 10.611 -7.199 -12.647 1.00 76.12 87 PHE A O 1
ATOM 678 N N . GLY A 1 88 ? 9.502 -9.135 -12.584 1.00 78.44 88 GLY A N 1
ATOM 679 C CA . GLY A 1 88 ? 9.081 -9.083 -13.993 1.00 78.44 88 GLY A CA 1
ATOM 680 C C . GLY A 1 88 ? 8.094 -7.953 -14.329 1.00 78.44 88 GLY A C 1
ATOM 681 O O . GLY A 1 88 ? 7.809 -7.729 -15.501 1.00 78.44 88 GLY A O 1
ATOM 682 N N . LYS A 1 89 ? 7.560 -7.259 -13.316 1.00 79.31 89 LYS A N 1
ATOM 683 C CA . LYS A 1 89 ? 6.696 -6.074 -13.444 1.00 79.31 89 LYS A CA 1
ATOM 684 C C . LYS A 1 89 ? 7.407 -4.773 -13.056 1.00 79.31 89 LYS A C 1
ATOM 686 O O . LYS A 1 89 ? 6.784 -3.717 -13.095 1.00 79.31 89 LYS A O 1
ATOM 691 N N . VAL A 1 90 ? 8.676 -4.847 -12.654 1.00 74.44 90 VAL A N 1
ATOM 692 C CA . VAL A 1 90 ? 9.489 -3.676 -12.313 1.00 74.44 90 VAL A CA 1
ATOM 693 C C . VAL A 1 90 ? 10.079 -3.110 -13.611 1.00 74.44 90 VAL A C 1
ATOM 695 O O . VAL A 1 90 ? 10.636 -3.881 -14.398 1.00 74.44 90 VAL A O 1
ATOM 698 N N . PRO A 1 91 ? 9.957 -1.798 -13.880 1.00 69.94 91 PRO A N 1
ATOM 699 C CA . PRO A 1 91 ? 10.568 -1.187 -15.055 1.00 69.94 91 PRO A CA 1
ATOM 700 C C . PRO A 1 91 ? 12.092 -1.378 -15.062 1.00 69.94 91 PRO A C 1
ATOM 702 O O . PRO A 1 91 ? 12.753 -1.189 -14.046 1.00 69.94 91 PRO A O 1
ATOM 705 N N . ASN A 1 92 ? 12.672 -1.686 -16.227 1.00 66.88 92 ASN A N 1
ATOM 706 C CA . ASN A 1 92 ? 14.132 -1.830 -16.379 1.00 66.88 92 ASN A CA 1
ATOM 707 C C . ASN A 1 92 ? 14.906 -0.510 -16.200 1.00 66.88 92 ASN A C 1
ATOM 709 O O . ASN A 1 92 ? 16.119 -0.534 -16.023 1.00 66.88 92 ASN A O 1
ATOM 713 N N . ASN A 1 93 ? 14.218 0.630 -16.285 1.00 62.50 93 ASN A N 1
ATOM 714 C CA . ASN A 1 93 ? 14.789 1.955 -16.083 1.00 62.50 93 ASN A CA 1
ATOM 71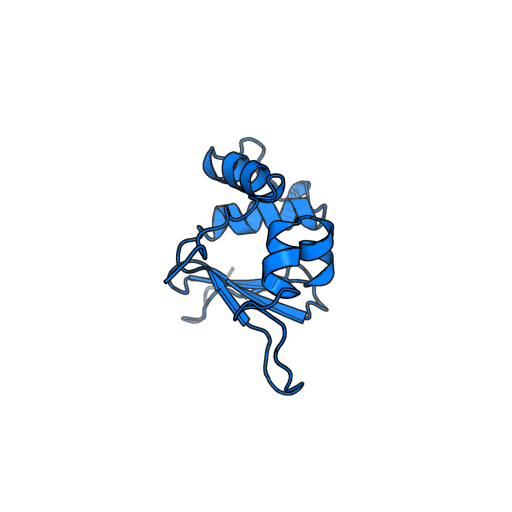5 C C . ASN A 1 93 ? 13.909 2.709 -15.078 1.00 62.50 93 ASN A C 1
ATOM 717 O O . ASN A 1 93 ? 12.979 3.400 -15.506 1.00 62.50 93 ASN A O 1
ATOM 721 N N . PRO A 1 94 ? 14.130 2.503 -13.768 1.00 61.22 94 PRO A N 1
ATOM 722 C CA . PRO A 1 94 ? 13.310 3.127 -12.750 1.00 61.22 94 PRO A CA 1
ATOM 723 C C . PRO A 1 94 ? 13.511 4.645 -12.757 1.00 61.22 94 PRO A C 1
ATOM 725 O O . PRO A 1 94 ? 14.612 5.148 -12.991 1.00 61.22 94 PRO A O 1
ATOM 728 N N . THR A 1 95 ? 12.437 5.381 -12.515 1.00 61.28 95 THR A N 1
ATOM 729 C CA . THR A 1 95 ? 12.455 6.836 -12.373 1.00 61.28 95 THR A CA 1
ATOM 730 C C . THR A 1 95 ? 13.178 7.249 -11.087 1.00 61.28 95 THR A C 1
ATOM 732 O O . THR A 1 95 ? 13.295 6.481 -10.130 1.00 61.28 95 THR A O 1
ATOM 735 N N . GLU A 1 96 ? 13.648 8.496 -11.032 1.00 53.12 96 GLU A N 1
ATOM 736 C CA . GLU A 1 96 ? 14.291 9.067 -9.840 1.00 53.12 96 GLU A CA 1
ATOM 737 C C . GLU A 1 96 ? 13.383 8.993 -8.599 1.00 53.12 96 GLU A C 1
ATOM 739 O O . GLU A 1 96 ? 13.861 8.742 -7.495 1.00 53.12 96 GLU A O 1
ATOM 744 N N . LEU A 1 97 ? 12.064 9.100 -8.791 1.00 56.84 97 LEU A N 1
ATOM 745 C CA . LEU A 1 97 ? 11.068 8.970 -7.730 1.00 56.84 97 LEU A CA 1
ATOM 746 C C . LEU A 1 97 ? 10.954 7.529 -7.201 1.00 56.84 97 LEU A C 1
ATOM 748 O O . LEU A 1 97 ? 10.768 7.329 -6.004 1.00 56.84 97 LEU A O 1
ATOM 752 N N . GLU A 1 98 ? 11.130 6.517 -8.056 1.00 59.59 98 GLU A N 1
ATOM 753 C CA . GLU A 1 98 ? 11.150 5.105 -7.643 1.00 59.59 98 GLU A CA 1
ATOM 754 C C . GLU A 1 98 ? 12.416 4.781 -6.835 1.00 59.59 98 GLU A C 1
ATOM 756 O O . GLU A 1 98 ? 12.349 4.079 -5.824 1.00 59.59 98 GLU A O 1
ATOM 761 N N . LEU A 1 99 ? 13.562 5.355 -7.216 1.00 59.25 99 LEU A N 1
ATOM 762 C CA . LEU A 1 99 ? 14.813 5.253 -6.455 1.00 59.25 99 LEU A CA 1
ATOM 763 C C . LEU A 1 99 ? 14.738 6.016 -5.121 1.00 59.25 99 LEU A C 1
ATOM 765 O O . LEU A 1 99 ? 15.202 5.522 -4.087 1.00 59.25 99 LEU A O 1
ATOM 769 N N . TYR A 1 100 ? 14.111 7.192 -5.120 1.00 57.56 100 TYR A N 1
ATOM 770 C CA . TYR A 1 100 ? 13.859 7.985 -3.919 1.00 57.56 100 TYR A CA 1
ATOM 771 C C . TYR A 1 100 ? 12.894 7.275 -2.962 1.00 57.56 100 TYR A C 1
ATOM 773 O O . TYR A 1 100 ? 13.159 7.219 -1.763 1.00 57.56 100 TYR A O 1
ATOM 781 N N . GLY A 1 101 ? 11.842 6.637 -3.483 1.00 58.31 101 GLY A N 1
ATOM 782 C CA . GLY A 1 101 ? 10.924 5.798 -2.713 1.00 58.31 101 GLY A CA 1
ATOM 783 C C . GLY A 1 101 ? 11.638 4.624 -2.042 1.00 58.31 101 GLY A C 1
ATOM 784 O O . GLY A 1 101 ? 11.460 4.404 -0.848 1.00 58.31 101 GLY A O 1
ATOM 785 N N . ILE A 1 102 ? 12.527 3.920 -2.752 1.00 61.22 102 ILE A N 1
ATOM 786 C CA . ILE A 1 102 ? 13.379 2.879 -2.143 1.00 61.22 102 ILE A CA 1
ATOM 787 C C . ILE A 1 102 ? 14.240 3.470 -1.014 1.00 61.22 102 ILE A C 1
ATOM 789 O O . ILE A 1 102 ? 14.347 2.873 0.057 1.00 61.22 102 ILE A O 1
ATOM 793 N N . THR A 1 103 ? 14.812 4.656 -1.226 1.00 59.22 103 THR A N 1
ATOM 794 C CA . THR A 1 103 ? 15.700 5.323 -0.258 1.00 59.22 103 THR A CA 1
ATOM 795 C C . THR A 1 103 ? 14.943 5.725 1.011 1.00 59.22 103 THR A C 1
ATOM 797 O O . THR A 1 103 ? 15.341 5.343 2.115 1.00 59.22 103 THR A O 1
ATOM 800 N N . LEU A 1 104 ? 13.792 6.385 0.861 1.00 59.09 104 LEU A N 1
ATOM 801 C CA . LEU A 1 104 ? 12.907 6.787 1.958 1.00 59.09 104 LEU A CA 1
ATOM 802 C C . LEU A 1 104 ? 12.419 5.605 2.798 1.00 59.09 104 LEU A C 1
ATOM 804 O O . LEU A 1 104 ? 12.205 5.749 3.998 1.00 59.09 104 LEU A O 1
ATOM 808 N N . LEU A 1 105 ? 12.263 4.424 2.201 1.00 55.34 105 LEU A N 1
ATOM 809 C CA . LEU A 1 105 ? 11.826 3.233 2.926 1.00 55.34 105 LEU A CA 1
ATOM 810 C C . LEU A 1 105 ? 12.925 2.550 3.729 1.00 55.34 105 LEU A C 1
ATOM 812 O O . LEU A 1 105 ? 12.591 1.758 4.610 1.00 55.34 105 LEU A O 1
ATOM 816 N N . THR A 1 106 ? 14.193 2.821 3.425 1.00 52.19 106 THR A N 1
ATOM 817 C CA . THR A 1 106 ? 15.346 2.326 4.194 1.00 52.19 106 THR A CA 1
ATOM 818 C C . THR A 1 106 ? 15.783 3.294 5.288 1.00 52.19 106 THR A C 1
ATOM 820 O O . THR A 1 106 ? 16.443 2.883 6.243 1.00 52.19 106 THR A O 1
ATOM 823 N N . GLU A 1 107 ? 15.372 4.559 5.201 1.00 51.62 107 GLU A N 1
ATOM 824 C CA . GLU A 1 107 ? 15.708 5.570 6.191 1.00 51.62 107 GLU A CA 1
ATOM 825 C C . GLU A 1 107 ? 14.660 5.601 7.311 1.00 51.62 107 GLU A C 1
ATOM 827 O O . GLU A 1 107 ? 13.573 6.170 7.199 1.00 51.62 107 GLU A O 1
ATOM 832 N N . VAL A 1 108 ? 14.998 4.989 8.449 1.00 49.88 108 VAL A N 1
ATOM 833 C CA . VAL A 1 108 ? 14.337 5.321 9.714 1.00 49.88 108 VAL A CA 1
ATOM 834 C C . VAL A 1 108 ? 14.703 6.769 10.009 1.00 49.88 108 VAL A C 1
ATOM 836 O O . VAL A 1 108 ? 15.795 7.026 10.504 1.00 49.88 108 VAL A O 1
ATOM 839 N N . ARG A 1 109 ? 13.820 7.726 9.715 1.00 46.31 109 ARG A N 1
ATOM 840 C CA . ARG A 1 109 ? 13.981 9.073 10.268 1.00 46.31 109 ARG A CA 1
ATOM 841 C C . ARG A 1 109 ? 13.712 8.983 11.772 1.00 46.31 109 ARG A C 1
ATOM 843 O O . ARG A 1 109 ? 12.564 8.729 12.143 1.00 46.31 109 ARG A O 1
ATOM 850 N N . PRO A 1 110 ? 14.701 9.181 12.664 1.00 43.41 110 PRO A N 1
ATOM 851 C CA . PRO A 1 110 ? 14.363 9.539 14.026 1.00 43.41 110 PRO A CA 1
ATOM 852 C C . PRO A 1 110 ? 13.626 10.875 13.938 1.00 43.41 110 PRO A C 1
ATOM 854 O O . PRO A 1 110 ? 14.183 11.870 13.476 1.00 43.41 110 PRO A O 1
ATOM 857 N N . THR A 1 111 ? 12.356 10.912 14.334 1.00 48.97 111 THR A N 1
ATOM 858 C CA . THR A 1 111 ? 11.709 12.183 14.654 1.00 48.97 111 THR A CA 1
ATOM 859 C C . THR A 1 111 ? 12.540 12.831 15.748 1.00 48.97 111 THR A C 1
ATOM 861 O O . THR A 1 111 ? 12.529 12.386 16.896 1.00 48.97 111 THR A O 1
ATOM 864 N N . THR A 1 112 ? 13.306 13.851 15.368 1.00 41.69 112 THR A N 1
ATOM 865 C CA . THR A 1 112 ? 13.942 14.790 16.279 1.00 41.69 112 THR A CA 1
ATOM 866 C C . THR A 1 112 ? 12.916 15.200 17.325 1.00 41.69 112 THR A C 1
ATOM 868 O O . THR A 1 112 ? 11.828 15.673 16.996 1.00 4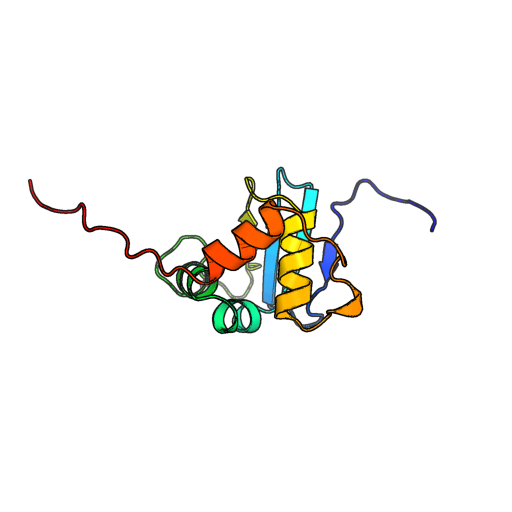1.69 112 THR A O 1
ATOM 871 N N . HIS A 1 113 ? 13.267 14.986 18.590 1.00 46.97 113 HIS A N 1
ATOM 872 C CA . HIS A 1 113 ? 12.568 15.551 19.728 1.00 46.97 113 HIS A CA 1
ATOM 873 C C . HIS A 1 113 ? 12.374 17.059 19.521 1.00 46.97 113 HIS A C 1
ATOM 875 O O . HIS A 1 113 ? 13.327 17.821 19.639 1.00 46.97 113 HIS A O 1
ATOM 881 N N . TYR A 1 114 ? 11.135 17.488 19.298 1.00 38.19 114 TYR A N 1
ATOM 882 C CA . TYR A 1 114 ? 10.663 18.793 19.751 1.00 38.19 114 TYR A CA 1
ATOM 883 C C . TYR A 1 114 ? 9.362 18.590 20.522 1.00 38.19 114 TYR A C 1
ATOM 885 O O . TYR A 1 114 ? 8.250 18.829 20.067 1.00 38.19 114 TYR A O 1
ATOM 893 N N . SER A 1 115 ? 9.530 18.089 21.736 1.00 38.22 115 SER A N 1
ATOM 894 C CA . SER A 1 115 ? 8.682 18.471 22.858 1.00 38.22 115 SER A CA 1
ATOM 895 C C . SER A 1 115 ? 9.615 18.640 24.042 1.00 38.22 115 SER A C 1
ATOM 897 O O . SER A 1 115 ? 9.786 17.761 24.881 1.00 38.22 115 SER A O 1
ATOM 899 N N . THR A 1 116 ? 10.297 19.778 24.023 1.00 46.12 116 THR A N 1
ATOM 900 C CA . THR A 1 116 ? 11.002 20.342 25.162 1.00 46.12 116 THR A CA 1
ATOM 901 C C . THR A 1 116 ? 10.332 21.668 25.496 1.00 46.12 116 THR A C 1
ATOM 903 O O . THR A 1 116 ? 10.459 22.634 24.755 1.00 46.12 116 THR A O 1
ATOM 906 N N . PHE A 1 117 ? 9.672 21.640 26.655 1.00 40.12 117 PHE A N 1
ATOM 907 C CA . PHE A 1 117 ? 9.333 22.739 27.559 1.00 40.12 117 PHE A CA 1
ATOM 908 C C . PHE A 1 117 ? 8.242 23.749 27.180 1.00 40.12 117 PHE A C 1
ATOM 910 O O . PHE A 1 117 ? 8.364 24.487 26.211 1.00 40.12 117 PHE A O 1
ATOM 917 N N . GLY A 1 118 ? 7.300 23.881 28.127 1.00 38.91 118 GLY A N 1
ATOM 918 C CA . GLY A 1 118 ? 6.819 25.174 28.625 1.00 38.91 118 GLY A CA 1
ATOM 919 C C . GLY A 1 118 ? 5.394 25.516 28.262 1.00 38.91 118 GLY A C 1
ATOM 920 O O . GLY A 1 118 ? 5.238 26.281 27.292 1.00 38.91 118 GLY A O 1
#

Radius of gyration: 15.83 Å; chains: 1; bounding box: 33×37×52 Å

Sequence (118 aa):
MVREGTGKETVYFDRDGDLRLEVGPEEATYVVCSRTLSRASPVFKAMLYGSFAEAKPADPKKTWIVKLPEDDPPALATLLNIMYGAFGKVPNNPTELELYGITLLTEVRPTTHYSTFG